Protein AF-K0XEL8-F1 (afdb_monomer_lite)

Sequence (98 aa):
MKQVVLNNILTAKSYPEAGTEFGMILQNAIEDKDTVQIDMLGVEAIPTMFMTTSLGYIMSKYGVDSLKKTMIFKNITKVQIERIGKYINDYAEVYNIK

pLDDT: mean 96.19, std 3.89, range [70.62, 98.56]

InterPro domains:
  IPR025474 Domain of unknown function DUF4325 [PF14213] (25-78)

Secondary structure (DSSP, 8-state):
-EEEEHHHHHHHS-HHHHHHHHHHHHHHHHHTT--EEEE-TT-----HHHHIIIIIHHHHHHHHHHHHHHEEEES--HHHHHHHHHHHHHHHHHHT--

Radius of gyration: 12.26 Å; chains: 1; bounding box: 30×32×24 Å

Organism: NCBI:txid742726

Foldseek 3Di:
DAEDALVCLPPVDPLLVSLLVQQVVLVVCLVVVHAYEYECPPPPDNDPNSCCNHVVVCCVPPNLVSSVSRYDYDPDDPVRVVVSVVSSVVSCVVVVTD

Structure (mmCIF, N/CA/C/O backbone):
data_AF-K0XEL8-F1
#
_entry.id   AF-K0XEL8-F1
#
loop_
_atom_site.group_PDB
_atom_site.id
_atom_site.type_symbol
_atom_site.label_atom_id
_atom_site.label_alt_id
_atom_site.label_comp_id
_atom_site.label_asym_id
_atom_site.label_entity_id
_atom_site.label_seq_id
_atom_site.pdbx_PDB_ins_code
_atom_site.Cartn_x
_atom_site.Cartn_y
_atom_site.Cartn_z
_atom_site.occupancy
_atom_site.B_iso_or_equiv
_atom_site.auth_seq_id
_atom_site.auth_comp_id
_atom_site.auth_asym_id
_atom_site.auth_atom_id
_atom_site.pdbx_PDB_model_num
ATOM 1 N N . MET A 1 1 ? -9.725 -9.634 9.375 1.00 76.94 1 MET A N 1
ATOM 2 C CA . MET A 1 1 ? -8.357 -9.410 8.873 1.00 76.94 1 MET A CA 1
ATOM 3 C C . MET A 1 1 ? -7.975 -10.473 7.853 1.00 76.94 1 MET A C 1
ATOM 5 O O . MET A 1 1 ? -7.756 -11.628 8.212 1.00 76.94 1 MET A O 1
ATOM 9 N N . LYS A 1 2 ? -7.898 -10.081 6.579 1.00 90.19 2 LYS A N 1
ATOM 10 C CA . LYS A 1 2 ? -7.436 -10.928 5.466 1.00 90.19 2 LYS A CA 1
ATOM 11 C C . LYS A 1 2 ? -5.914 -10.833 5.325 1.00 90.19 2 LYS A C 1
ATOM 13 O O . LYS A 1 2 ? -5.367 -9.739 5.435 1.00 90.19 2 LYS A O 1
ATOM 18 N N . GLN A 1 3 ? -5.238 -11.944 5.027 1.00 95.69 3 GLN A N 1
ATOM 19 C CA . GLN A 1 3 ? -3.817 -11.933 4.662 1.00 95.69 3 GLN A CA 1
ATOM 20 C C . GLN A 1 3 ? -3.644 -11.933 3.136 1.00 95.69 3 GLN A C 1
ATOM 22 O O . GLN A 1 3 ? -4.332 -12.663 2.421 1.00 95.6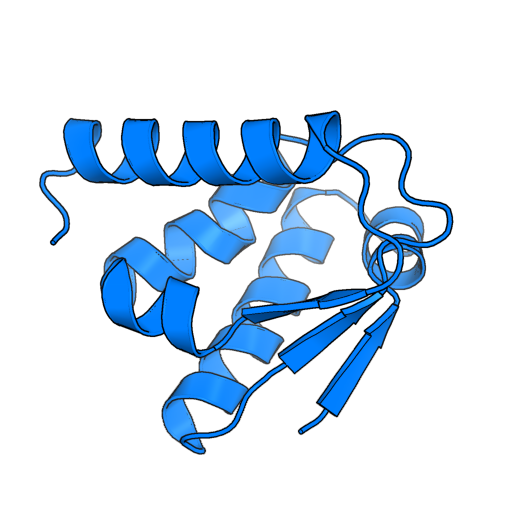9 3 GLN A O 1
ATOM 27 N N . VAL A 1 4 ? -2.699 -11.133 2.647 1.00 96.94 4 VAL A N 1
ATOM 28 C CA . VAL A 1 4 ? -2.284 -11.055 1.243 1.00 96.94 4 VAL A CA 1
ATOM 29 C C . VAL A 1 4 ? -0.782 -11.286 1.161 1.00 96.94 4 VAL A C 1
ATOM 31 O O . VAL A 1 4 ? -0.022 -10.587 1.821 1.00 96.94 4 VAL A O 1
ATOM 34 N N . VAL A 1 5 ? -0.345 -12.229 0.327 1.00 97.44 5 VAL A N 1
ATOM 35 C CA . VAL A 1 5 ? 1.075 -12.384 -0.024 1.00 97.44 5 VAL A CA 1
ATOM 36 C C . VAL A 1 5 ? 1.349 -11.512 -1.240 1.00 97.44 5 VAL A C 1
ATOM 38 O O . VAL A 1 5 ? 0.965 -11.863 -2.356 1.00 97.44 5 VAL A O 1
ATOM 41 N N . LEU A 1 6 ? 1.980 -10.354 -1.029 1.00 97.31 6 LEU A N 1
ATOM 42 C CA . LEU A 1 6 ? 2.107 -9.337 -2.074 1.00 97.31 6 LEU A CA 1
ATOM 43 C C . LEU A 1 6 ? 2.948 -9.833 -3.258 1.00 97.31 6 LEU A C 1
ATOM 45 O O . LEU A 1 6 ? 2.639 -9.517 -4.405 1.00 97.31 6 LEU A O 1
ATOM 49 N N . ASN A 1 7 ? 3.957 -10.667 -2.993 1.00 96.88 7 ASN A N 1
ATOM 50 C CA . ASN A 1 7 ? 4.795 -11.249 -4.038 1.00 96.88 7 ASN A CA 1
ATOM 51 C C . ASN A 1 7 ? 3.987 -12.078 -5.053 1.00 96.88 7 ASN A C 1
ATOM 53 O O . ASN A 1 7 ? 4.251 -12.017 -6.251 1.00 96.88 7 ASN A O 1
ATOM 57 N N . ASN A 1 8 ? 2.946 -12.789 -4.603 1.00 96.31 8 ASN A N 1
ATOM 58 C CA . ASN A 1 8 ? 2.084 -13.566 -5.498 1.00 96.31 8 ASN A CA 1
ATOM 59 C C . ASN A 1 8 ? 1.291 -12.652 -6.441 1.00 96.31 8 ASN A C 1
ATOM 61 O O . ASN A 1 8 ? 1.129 -12.973 -7.612 1.00 96.31 8 ASN A O 1
ATOM 65 N N . ILE A 1 9 ? 0.831 -11.495 -5.953 1.00 96.06 9 ILE A N 1
ATOM 66 C CA . ILE A 1 9 ? 0.106 -10.521 -6.780 1.00 96.06 9 ILE A CA 1
ATOM 67 C C . ILE A 1 9 ? 1.050 -9.889 -7.810 1.00 96.06 9 ILE A C 1
ATOM 69 O O . ILE A 1 9 ? 0.697 -9.774 -8.981 1.00 96.06 9 ILE A O 1
ATOM 73 N N . LEU A 1 10 ? 2.258 -9.506 -7.385 1.00 94.94 10 LEU A N 1
ATOM 74 C CA . LEU A 1 10 ? 3.241 -8.840 -8.246 1.00 94.94 10 LEU A CA 1
ATOM 75 C C . LEU A 1 10 ? 3.792 -9.742 -9.357 1.00 94.94 10 LEU A C 1
ATOM 77 O O . LEU A 1 10 ? 4.140 -9.235 -10.418 1.00 94.94 10 LEU A O 1
ATOM 81 N N . THR A 1 11 ? 3.894 -11.050 -9.116 1.00 94.12 11 THR A N 1
ATOM 82 C CA . THR A 1 11 ? 4.478 -12.009 -10.072 1.00 94.12 11 THR A CA 1
ATOM 83 C C . THR A 1 11 ? 3.447 -12.666 -10.988 1.00 94.12 11 THR A C 1
ATOM 85 O O . THR A 1 11 ? 3.814 -13.176 -12.043 1.00 94.12 11 THR A O 1
ATOM 88 N N . ALA A 1 12 ? 2.161 -12.641 -10.625 1.00 93.31 12 ALA A N 1
ATOM 89 C CA . ALA A 1 12 ? 1.107 -13.287 -11.404 1.00 93.31 12 ALA A CA 1
ATOM 90 C C . ALA A 1 12 ? 0.682 -12.508 -12.660 1.00 93.31 12 ALA A C 1
ATOM 92 O O . ALA A 1 12 ? 0.067 -13.092 -13.552 1.00 93.31 12 ALA A O 1
ATOM 93 N N . LYS A 1 13 ? 0.935 -11.195 -12.719 1.00 92.31 13 LYS A N 1
ATOM 94 C CA . LYS A 1 13 ? 0.419 -10.314 -13.778 1.00 92.31 13 LYS A CA 1
ATOM 95 C C . LYS A 1 13 ? 1.243 -9.036 -13.935 1.00 92.31 13 LYS A C 1
ATOM 97 O O . LYS A 1 13 ? 2.202 -8.809 -13.201 1.00 92.31 13 LYS A O 1
ATOM 102 N N . SER A 1 14 ? 0.866 -8.187 -14.892 1.00 96.62 14 SER A N 1
ATOM 103 C CA . SER A 1 14 ? 1.534 -6.897 -15.083 1.00 96.62 14 SER A CA 1
ATOM 104 C C . SER A 1 14 ? 1.348 -5.973 -13.870 1.00 96.62 14 SER A C 1
ATOM 106 O O . SER A 1 14 ? 0.338 -6.036 -13.170 1.00 96.62 14 SER A O 1
ATOM 108 N N . TYR A 1 15 ? 2.300 -5.067 -13.618 1.00 96.94 15 TYR A N 1
ATOM 109 C CA . TYR A 1 15 ? 2.225 -4.166 -12.459 1.00 96.94 15 TYR A CA 1
ATOM 110 C C . TYR A 1 15 ? 0.944 -3.318 -12.373 1.00 96.94 15 TYR A C 1
ATOM 112 O O . TYR A 1 15 ? 0.443 -3.163 -11.258 1.00 96.94 15 TYR A O 1
ATOM 120 N N . PRO A 1 16 ? 0.388 -2.777 -13.477 1.00 97.56 16 PRO A N 1
ATOM 121 C CA . PRO A 1 16 ? -0.893 -2.076 -13.428 1.00 97.56 16 PRO A CA 1
ATOM 122 C C . PRO A 1 16 ? -2.050 -2.986 -13.001 1.00 97.56 16 PRO A C 1
ATOM 124 O O . PRO A 1 16 ? -2.810 -2.625 -12.111 1.00 97.56 16 PRO A O 1
ATOM 127 N N . GLU A 1 17 ? -2.158 -4.188 -13.574 1.00 98.12 17 GLU A N 1
ATOM 128 C CA . GLU A 1 17 ? -3.230 -5.130 -13.227 1.00 98.12 17 GLU A CA 1
ATOM 129 C C . GLU A 1 17 ? -3.091 -5.631 -11.784 1.00 98.12 17 GLU A C 1
ATOM 131 O O . GLU A 1 17 ? -4.087 -5.790 -11.076 1.00 98.12 17 GLU A O 1
ATOM 136 N N . ALA A 1 18 ? -1.853 -5.872 -11.339 1.00 97.81 18 ALA A N 1
ATOM 137 C CA . ALA A 1 18 ? -1.522 -6.259 -9.970 1.00 97.81 18 ALA A CA 1
ATOM 138 C C . ALA A 1 18 ? -1.954 -5.165 -8.990 1.00 97.81 18 ALA A C 1
ATOM 140 O O . ALA A 1 18 ? -2.551 -5.456 -7.953 1.00 97.81 18 ALA A O 1
ATOM 141 N N . GLY A 1 19 ? -1.692 -3.902 -9.336 1.00 98.31 19 GLY A N 1
ATOM 142 C CA . GLY A 1 19 ? -2.110 -2.763 -8.533 1.00 98.31 19 GLY A CA 1
ATOM 143 C C . GLY A 1 19 ? -3.626 -2.589 -8.523 1.00 98.31 19 GLY A C 1
ATOM 144 O O . GLY A 1 19 ? -4.191 -2.370 -7.458 1.00 98.31 19 GLY A O 1
ATOM 145 N N . THR A 1 20 ? -4.315 -2.786 -9.649 1.00 98.44 20 THR A N 1
ATOM 146 C CA . THR A 1 20 ? -5.786 -2.776 -9.678 1.00 98.44 20 THR A CA 1
ATOM 147 C C . THR A 1 20 ? -6.382 -3.854 -8.773 1.00 98.44 20 THR A C 1
ATOM 149 O O . THR A 1 20 ? -7.262 -3.545 -7.970 1.00 98.44 20 THR A O 1
ATOM 152 N N . GLU A 1 21 ? -5.889 -5.096 -8.836 1.00 98.00 21 GLU A N 1
AT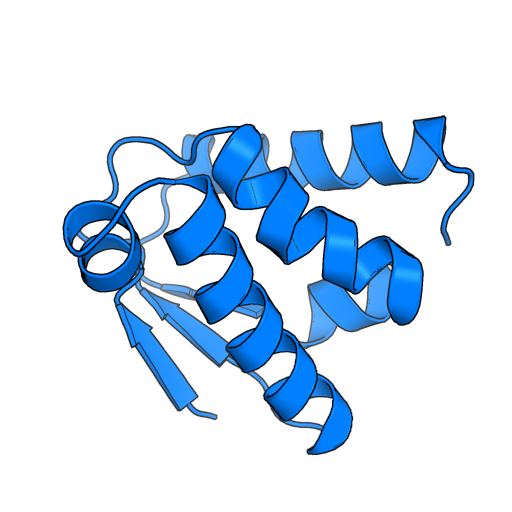OM 153 C CA . GLU A 1 21 ? -6.357 -6.162 -7.939 1.00 98.00 21 GLU A CA 1
ATOM 154 C C . GLU A 1 21 ? -6.106 -5.802 -6.471 1.00 98.00 21 GLU A C 1
ATOM 156 O O . GLU A 1 21 ? -7.008 -5.900 -5.638 1.00 98.00 21 GLU A O 1
ATOM 161 N N . PHE A 1 22 ? -4.891 -5.358 -6.146 1.00 98.38 22 PHE A N 1
ATOM 162 C CA . PHE A 1 22 ? -4.552 -4.997 -4.776 1.00 98.38 22 PHE A CA 1
ATOM 163 C C . PHE A 1 22 ? -5.385 -3.810 -4.270 1.00 98.38 22 PHE A C 1
ATOM 165 O O . PHE A 1 22 ? -5.864 -3.833 -3.138 1.00 98.38 22 PHE A O 1
ATOM 172 N N . GLY A 1 23 ? -5.635 -2.817 -5.126 1.00 98.44 23 GLY A N 1
ATOM 173 C CA . GLY A 1 23 ? -6.540 -1.704 -4.855 1.00 98.44 23 GLY A CA 1
ATOM 174 C C . GLY A 1 23 ? -7.956 -2.180 -4.536 1.00 98.44 23 GLY A C 1
ATOM 175 O O . GLY A 1 23 ? -8.521 -1.756 -3.535 1.00 98.44 23 GLY A O 1
ATOM 176 N N . MET A 1 24 ? -8.509 -3.124 -5.302 1.00 98.31 24 MET A N 1
ATOM 177 C CA . MET A 1 24 ? -9.825 -3.706 -5.001 1.00 98.31 24 MET A CA 1
ATOM 178 C C . MET A 1 24 ? -9.849 -4.428 -3.647 1.00 98.31 24 MET A C 1
ATOM 180 O O . MET A 1 24 ? -10.812 -4.296 -2.896 1.00 98.31 24 MET A O 1
ATOM 184 N N . ILE A 1 25 ? -8.779 -5.148 -3.291 1.00 98.25 25 ILE A N 1
ATOM 185 C CA . ILE A 1 25 ? -8.674 -5.801 -1.977 1.00 98.25 25 ILE A CA 1
ATOM 186 C C . ILE A 1 25 ? -8.698 -4.765 -0.845 1.00 98.25 25 ILE A C 1
ATOM 188 O O . ILE A 1 25 ? -9.409 -4.960 0.141 1.00 98.25 25 ILE A O 1
ATOM 192 N N . LEU A 1 26 ? -7.938 -3.674 -0.981 1.00 98.56 26 LEU A N 1
ATOM 193 C CA . LEU A 1 26 ? -7.915 -2.589 0.003 1.00 98.56 26 LEU A CA 1
ATOM 194 C C . LEU A 1 26 ? -9.265 -1.875 0.095 1.00 98.56 26 LEU A C 1
ATOM 196 O O . LEU A 1 26 ? -9.726 -1.592 1.197 1.00 98.56 26 LEU A O 1
ATOM 200 N N . GLN A 1 27 ? -9.904 -1.614 -1.046 1.00 98.56 27 GLN A N 1
ATOM 201 C CA . GLN A 1 27 ? -11.230 -1.010 -1.096 1.00 98.56 27 GLN A CA 1
ATOM 202 C C . GLN A 1 27 ? -12.246 -1.845 -0.312 1.00 98.56 27 GLN A C 1
ATOM 204 O O . GLN A 1 27 ? -12.924 -1.299 0.553 1.00 98.56 27 GLN A O 1
ATOM 209 N N . ASN A 1 28 ? -12.317 -3.152 -0.578 1.00 98.06 28 ASN A N 1
ATOM 210 C CA . ASN A 1 28 ? -13.262 -4.028 0.111 1.00 98.06 28 ASN A CA 1
ATOM 211 C C . ASN A 1 28 ? -13.007 -4.020 1.624 1.00 98.06 28 ASN A C 1
ATOM 213 O O . ASN A 1 28 ? -13.939 -3.891 2.405 1.00 98.06 28 ASN A O 1
ATOM 217 N N . ALA A 1 29 ? -11.739 -4.058 2.050 1.00 98.12 29 ALA A N 1
ATOM 218 C CA . ALA A 1 29 ? -11.405 -3.980 3.469 1.00 98.12 29 ALA A CA 1
ATOM 219 C C . ALA A 1 29 ? -11.821 -2.644 4.112 1.00 98.12 29 ALA A C 1
ATOM 221 O O . ALA A 1 29 ? -12.305 -2.645 5.239 1.00 98.12 29 ALA A O 1
ATOM 222 N N . ILE A 1 30 ? -11.682 -1.513 3.409 1.00 98.00 30 ILE A N 1
ATOM 223 C CA . ILE A 1 30 ? -12.177 -0.211 3.889 1.00 98.00 30 ILE A CA 1
ATOM 224 C C . ILE A 1 30 ? -13.700 -0.240 4.052 1.00 98.00 30 ILE A C 1
ATOM 226 O O . ILE A 1 30 ? -14.213 0.187 5.088 1.00 98.00 30 ILE A O 1
ATOM 230 N N . GLU A 1 31 ? -14.416 -0.738 3.043 1.00 97.19 31 GLU A N 1
ATOM 231 C CA . GLU A 1 31 ? -15.883 -0.809 3.035 1.00 97.19 31 GLU A CA 1
ATOM 232 C C . GLU A 1 31 ? -16.411 -1.728 4.150 1.00 97.19 31 GLU A C 1
ATOM 234 O O . GLU A 1 31 ? -17.375 -1.376 4.835 1.00 97.19 31 GLU A O 1
ATOM 239 N N . ASP A 1 32 ? -15.698 -2.820 4.424 1.00 97.12 32 ASP A N 1
ATOM 240 C CA . ASP A 1 32 ? -15.995 -3.774 5.496 1.00 97.12 32 ASP A CA 1
ATOM 241 C C . ASP A 1 32 ? -15.491 -3.321 6.883 1.00 97.12 32 ASP A C 1
ATOM 243 O O . ASP A 1 32 ? -15.713 -4.011 7.881 1.00 97.12 32 ASP A O 1
ATOM 247 N N . LYS A 1 33 ? -14.823 -2.159 6.978 1.00 95.88 33 LYS A N 1
ATOM 248 C CA . LYS A 1 33 ? -14.149 -1.656 8.195 1.00 95.88 33 LYS A CA 1
ATOM 249 C C . LYS A 1 33 ? -13.144 -2.658 8.789 1.00 95.88 33 LYS A C 1
ATOM 251 O O . LYS A 1 33 ? -12.968 -2.722 10.007 1.00 95.88 33 LYS A O 1
ATOM 256 N N . ASP A 1 34 ? -12.484 -3.425 7.929 1.00 96.44 34 ASP A N 1
ATOM 257 C CA . ASP A 1 34 ? -11.455 -4.406 8.270 1.00 96.44 34 ASP A CA 1
ATOM 258 C C . ASP A 1 34 ? -10.052 -3.901 7.876 1.00 96.44 34 ASP A C 1
ATOM 260 O O . ASP A 1 34 ? -9.849 -2.823 7.309 1.00 96.44 34 ASP A O 1
ATOM 264 N N . THR A 1 35 ? -9.053 -4.712 8.200 1.00 97.06 35 THR A N 1
ATOM 265 C CA . THR A 1 35 ? -7.649 -4.506 7.861 1.00 97.06 35 THR A CA 1
ATOM 266 C C . THR A 1 35 ? -7.129 -5.635 6.975 1.00 97.06 35 THR A C 1
ATOM 268 O O . THR A 1 35 ? -7.601 -6.779 7.013 1.00 97.06 35 THR A O 1
ATOM 271 N N . VAL A 1 36 ? -6.115 -5.310 6.176 1.00 98.31 36 VAL A N 1
ATOM 272 C CA . VAL A 1 36 ? -5.392 -6.245 5.316 1.00 98.31 36 VAL A CA 1
ATOM 273 C C . VAL A 1 36 ? -3.979 -6.404 5.856 1.00 98.31 36 VAL A C 1
ATOM 275 O O . VAL A 1 36 ? -3.213 -5.442 5.917 1.00 98.31 36 VAL A O 1
ATOM 278 N N . GLN A 1 37 ? -3.620 -7.636 6.208 1.00 98.44 37 GLN A N 1
ATOM 279 C CA . GLN A 1 37 ? -2.249 -7.993 6.537 1.00 98.44 37 GLN A CA 1
ATOM 280 C C . GLN A 1 37 ? -1.480 -8.322 5.253 1.00 98.44 37 GLN A C 1
ATOM 282 O O . GLN A 1 37 ? -1.746 -9.322 4.589 1.00 98.44 37 GLN A O 1
ATOM 287 N N . ILE A 1 38 ? -0.512 -7.485 4.911 1.00 98.38 38 ILE A N 1
ATOM 288 C CA . ILE A 1 38 ? 0.284 -7.555 3.691 1.00 98.38 38 ILE A CA 1
ATOM 289 C C . ILE A 1 38 ? 1.618 -8.214 4.033 1.00 98.38 38 ILE A C 1
ATOM 291 O O . ILE A 1 38 ? 2.455 -7.636 4.728 1.00 98.38 38 ILE A O 1
ATOM 295 N N . ASP A 1 39 ? 1.808 -9.436 3.556 1.00 98.19 39 ASP A N 1
ATOM 296 C CA . ASP A 1 39 ? 3.061 -10.169 3.659 1.00 98.19 39 ASP A CA 1
ATOM 297 C C . ASP A 1 39 ? 3.991 -9.781 2.504 1.00 98.19 39 ASP A C 1
ATOM 299 O O . ASP A 1 39 ? 3.685 -10.006 1.329 1.00 98.19 39 ASP A O 1
ATOM 303 N N . MET A 1 40 ? 5.120 -9.174 2.865 1.00 97.88 40 MET A N 1
ATOM 304 C CA . MET A 1 40 ? 6.140 -8.662 1.950 1.00 97.88 40 MET A CA 1
ATOM 305 C C . MET A 1 40 ? 7.244 -9.686 1.653 1.00 97.88 40 MET A C 1
ATOM 307 O O . MET A 1 40 ? 8.213 -9.355 0.968 1.00 97.88 40 MET A O 1
ATOM 311 N N . LEU A 1 41 ? 7.128 -10.922 2.155 1.00 97.06 41 LEU A N 1
ATOM 312 C CA . LEU A 1 41 ? 8.121 -11.966 1.912 1.00 97.06 41 LEU A CA 1
ATOM 313 C C . LEU A 1 41 ? 8.308 -12.207 0.405 1.00 97.06 41 LEU A C 1
ATOM 315 O O . LEU A 1 41 ? 7.350 -12.462 -0.324 1.00 97.06 41 LEU A O 1
ATOM 319 N N . GLY A 1 42 ? 9.560 -12.132 -0.051 1.00 95.69 42 GLY A N 1
ATOM 320 C CA . GLY A 1 42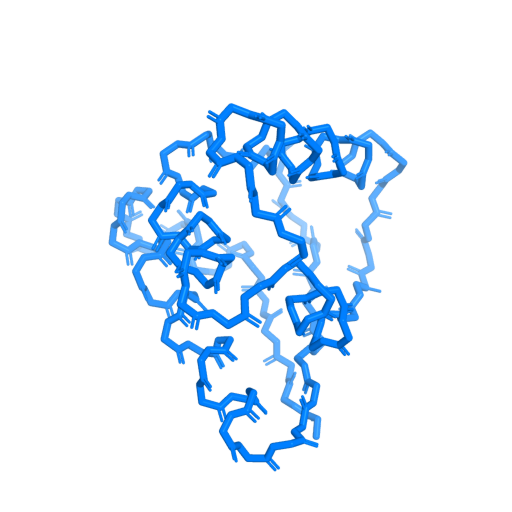 ? 9.926 -12.312 -1.459 1.00 95.69 42 GLY A CA 1
ATOM 321 C C . GLY A 1 42 ? 9.698 -11.086 -2.347 1.00 95.69 42 GLY A C 1
ATOM 322 O O . GLY A 1 42 ? 10.017 -11.139 -3.527 1.00 95.69 42 GLY A O 1
ATOM 323 N N . VAL A 1 43 ? 9.185 -9.974 -1.810 1.00 95.69 43 VAL A N 1
ATOM 324 C CA . VAL A 1 43 ? 9.066 -8.721 -2.565 1.00 95.69 43 VAL A CA 1
ATOM 325 C C . VAL A 1 43 ? 10.420 -8.018 -2.579 1.00 95.69 43 VAL A C 1
ATOM 327 O O . VAL A 1 43 ? 10.898 -7.578 -1.541 1.00 95.69 43 VAL A O 1
ATOM 330 N N . GLU A 1 44 ? 11.033 -7.851 -3.746 1.00 88.50 44 GLU A N 1
ATOM 331 C CA . GLU A 1 44 ? 12.296 -7.103 -3.865 1.00 88.50 44 GLU A CA 1
ATOM 332 C C . GLU A 1 44 ? 12.055 -5.599 -4.055 1.00 88.50 44 GLU A C 1
ATOM 334 O O . GLU A 1 44 ? 12.741 -4.754 -3.478 1.00 88.50 44 GLU A O 1
ATOM 339 N N . ALA A 1 45 ? 11.027 -5.247 -4.829 1.00 87.94 45 ALA A N 1
ATOM 340 C CA . ALA A 1 45 ? 10.681 -3.875 -5.172 1.00 87.94 45 ALA A CA 1
ATOM 341 C C . ALA A 1 45 ? 9.162 -3.704 -5.329 1.00 87.94 45 ALA A C 1
ATOM 343 O O . ALA A 1 45 ? 8.453 -4.638 -5.682 1.00 87.94 45 ALA A O 1
ATOM 344 N N . ILE A 1 46 ? 8.673 -2.479 -5.106 1.00 93.69 46 ILE A N 1
ATOM 345 C CA . ILE A 1 46 ? 7.259 -2.096 -5.238 1.00 93.69 46 ILE A CA 1
ATOM 346 C C . ILE A 1 46 ? 7.135 -1.012 -6.320 1.00 93.69 46 ILE A C 1
ATOM 348 O O . ILE A 1 46 ? 7.269 0.174 -6.013 1.00 93.69 46 ILE A O 1
ATOM 352 N N . PRO A 1 47 ? 6.955 -1.371 -7.600 1.00 94.94 47 PRO A N 1
ATOM 353 C CA . PRO A 1 47 ? 6.967 -0.416 -8.708 1.00 94.94 47 PRO A CA 1
ATOM 354 C C . PRO A 1 47 ? 5.964 0.730 -8.542 1.00 94.94 47 PRO A C 1
ATOM 356 O O . PRO A 1 47 ? 4.855 0.538 -8.052 1.00 94.94 47 PRO A O 1
ATOM 359 N N . THR A 1 48 ? 6.317 1.927 -9.016 1.00 9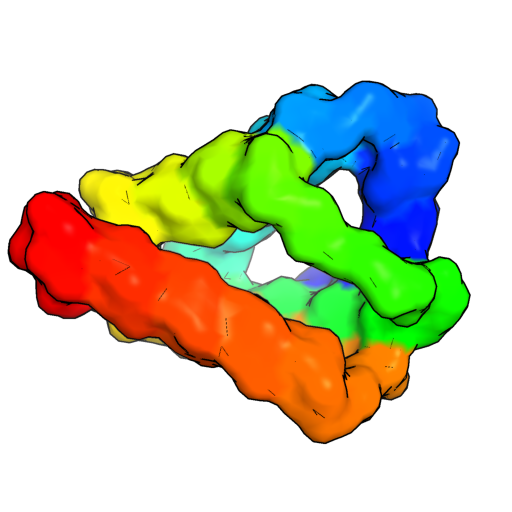6.19 48 THR A N 1
ATOM 360 C CA . THR A 1 48 ? 5.435 3.102 -8.916 1.00 96.19 48 THR A CA 1
ATOM 361 C C . THR A 1 48 ? 4.112 2.890 -9.647 1.00 96.19 48 THR A C 1
ATOM 363 O O . THR A 1 48 ? 3.072 3.254 -9.118 1.00 96.19 48 THR A O 1
ATOM 366 N N . MET A 1 49 ? 4.119 2.223 -10.807 1.00 97.31 49 MET A N 1
ATOM 367 C CA . MET A 1 49 ? 2.887 1.891 -11.539 1.00 97.31 49 MET A CA 1
ATOM 368 C C . MET A 1 49 ? 1.923 1.022 -10.724 1.00 97.31 49 MET A C 1
ATOM 370 O O . MET A 1 49 ? 0.715 1.258 -10.753 1.00 97.31 49 MET A O 1
ATOM 374 N N . PHE A 1 50 ? 2.456 0.061 -9.963 1.00 98.19 50 PHE A N 1
ATOM 375 C CA . PHE A 1 50 ? 1.666 -0.741 -9.032 1.00 98.19 50 PHE A CA 1
ATOM 376 C C . PHE A 1 50 ? 1.074 0.140 -7.924 1.00 98.19 50 PHE A C 1
ATOM 378 O O . PHE A 1 50 ? -0.121 0.069 -7.651 1.00 98.19 50 PHE A O 1
ATOM 385 N N . MET A 1 51 ? 1.883 1.013 -7.310 1.00 98.12 51 MET A N 1
ATOM 386 C CA . MET A 1 51 ? 1.417 1.902 -6.235 1.00 98.12 51 MET A CA 1
ATOM 387 C C . MET A 1 51 ? 0.367 2.908 -6.720 1.00 98.12 51 MET A C 1
ATOM 389 O O . 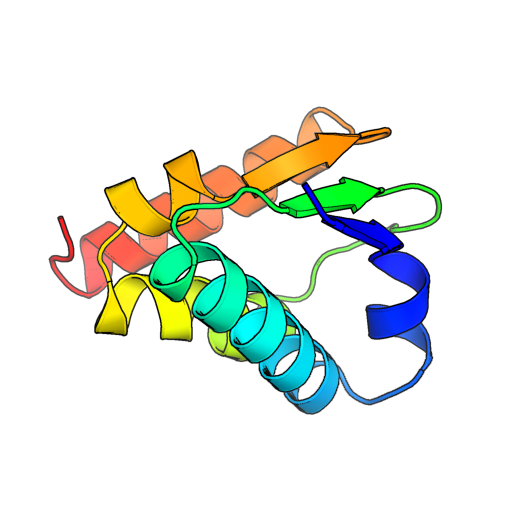MET A 1 51 ? -0.609 3.144 -6.020 1.00 98.12 51 MET A O 1
ATOM 393 N N . THR A 1 52 ? 0.503 3.450 -7.931 1.00 98.19 52 THR A N 1
ATOM 394 C CA . THR A 1 52 ? -0.473 4.388 -8.508 1.00 98.19 52 THR A CA 1
ATOM 395 C C . THR A 1 52 ? -1.823 3.745 -8.766 1.00 98.19 52 THR A C 1
ATOM 397 O O . THR A 1 52 ? -2.848 4.314 -8.401 1.00 98.19 52 THR A O 1
ATOM 400 N N . THR A 1 53 ? -1.837 2.540 -9.325 1.00 98.25 53 THR A N 1
ATOM 401 C CA . THR A 1 53 ? -3.085 1.813 -9.603 1.00 98.25 53 THR A CA 1
ATOM 402 C C . THR A 1 53 ? -3.721 1.188 -8.356 1.00 98.25 53 THR A C 1
ATOM 404 O O . THR A 1 53 ? -4.900 0.848 -8.397 1.00 98.25 53 THR A O 1
ATOM 407 N N . SER A 1 54 ? -2.982 1.088 -7.242 1.00 98.56 54 SER A N 1
ATOM 408 C CA . SER A 1 54 ? -3.479 0.613 -5.942 1.00 98.56 54 SER A CA 1
ATOM 409 C C . SER A 1 54 ? -3.642 1.744 -4.918 1.00 98.56 54 SER A C 1
ATOM 411 O O . SER A 1 54 ? -4.733 2.271 -4.725 1.00 98.56 54 SER A O 1
ATOM 413 N N . LEU A 1 55 ? -2.554 2.133 -4.253 1.00 98.56 55 LEU A N 1
ATOM 414 C CA . LEU A 1 55 ? -2.519 3.132 -3.185 1.00 98.56 55 LEU A CA 1
ATOM 415 C C . LEU A 1 55 ? -3.017 4.499 -3.667 1.00 98.56 55 LEU A C 1
ATOM 417 O O . LEU A 1 55 ? -3.811 5.124 -2.972 1.00 98.56 55 LEU A O 1
ATOM 421 N N . GLY A 1 56 ? -2.589 4.945 -4.854 1.00 98.19 56 GLY A N 1
ATOM 422 C CA . GLY A 1 56 ? -3.037 6.206 -5.457 1.00 98.19 56 GLY A CA 1
ATOM 423 C C . GLY A 1 56 ? -4.551 6.238 -5.668 1.00 98.19 56 GLY A C 1
ATOM 424 O O . GLY A 1 56 ? -5.219 7.185 -5.249 1.00 98.19 56 GLY A O 1
ATOM 425 N N . TYR A 1 57 ? -5.102 5.151 -6.220 1.00 98.31 57 TYR A N 1
ATOM 426 C CA . TYR A 1 57 ? -6.547 4.954 -6.347 1.00 98.31 57 TYR A CA 1
ATOM 427 C C . TYR A 1 57 ? -7.258 5.046 -4.986 1.00 98.31 57 TYR A C 1
ATOM 429 O O . TYR A 1 57 ? -8.192 5.836 -4.836 1.00 98.31 57 TYR A O 1
ATOM 437 N N . ILE A 1 58 ? -6.785 4.322 -3.968 1.00 98.50 58 ILE A N 1
ATOM 438 C CA . ILE A 1 58 ? -7.412 4.337 -2.638 1.00 98.50 58 ILE A CA 1
ATOM 439 C C . ILE A 1 58 ? -7.326 5.709 -1.970 1.00 98.50 58 ILE A C 1
ATOM 441 O O . ILE A 1 58 ? -8.337 6.181 -1.455 1.00 98.50 58 ILE A O 1
ATOM 445 N N . MET A 1 59 ? -6.174 6.382 -2.021 1.00 98.06 59 MET A N 1
ATOM 446 C CA . MET A 1 59 ? -6.031 7.735 -1.469 1.00 98.06 59 MET A CA 1
ATOM 447 C C . MET A 1 59 ? -6.978 8.717 -2.153 1.00 98.06 59 MET A C 1
ATOM 449 O O . MET A 1 59 ? -7.635 9.495 -1.469 1.00 98.06 59 MET A O 1
ATOM 453 N N . SER A 1 60 ? -7.108 8.649 -3.482 1.00 97.38 60 SER A N 1
ATOM 454 C CA . SER A 1 60 ? -8.010 9.537 -4.227 1.00 97.38 60 SER A CA 1
ATOM 455 C C . SER A 1 60 ? -9.485 9.365 -3.851 1.00 97.38 60 SER A C 1
ATOM 457 O O . SER A 1 60 ? -10.254 10.319 -3.939 1.00 97.38 60 SER A O 1
ATOM 459 N N . LYS A 1 61 ? -9.879 8.161 -3.416 1.00 97.38 61 LYS A N 1
ATOM 460 C CA . LYS A 1 61 ? -11.276 7.812 -3.137 1.00 97.38 61 LYS A CA 1
ATOM 461 C C . LYS A 1 61 ? -11.645 7.896 -1.655 1.00 97.38 61 LYS A C 1
ATOM 463 O O . LYS A 1 61 ? -12.755 8.307 -1.334 1.00 97.38 61 LYS A O 1
ATOM 468 N N . TYR A 1 62 ? -10.736 7.507 -0.763 1.00 97.06 62 TYR A N 1
ATOM 469 C CA . TYR A 1 62 ? -11.008 7.351 0.672 1.00 97.06 62 TYR A CA 1
ATOM 470 C C . TYR A 1 62 ? -10.095 8.197 1.575 1.00 97.06 62 TYR A C 1
ATOM 472 O O . TYR A 1 62 ? -10.281 8.188 2.794 1.00 97.06 62 TYR A O 1
ATOM 480 N N . GLY A 1 63 ? -9.125 8.921 1.011 1.00 97.19 63 GLY A N 1
ATOM 481 C CA . GLY A 1 63 ? -8.155 9.717 1.765 1.00 97.19 63 GLY A CA 1
ATOM 482 C C . GLY A 1 63 ? -6.969 8.908 2.296 1.00 97.19 63 GLY A C 1
ATOM 483 O O . GLY A 1 63 ? -6.944 7.670 2.266 1.00 97.19 63 GLY A O 1
ATOM 484 N N . VAL A 1 64 ? -5.959 9.626 2.789 1.00 97.19 64 VAL A N 1
ATOM 485 C CA . VAL A 1 64 ? -4.692 9.032 3.255 1.00 97.19 64 VAL A CA 1
ATOM 486 C C . VAL A 1 64 ? -4.894 8.255 4.553 1.00 97.19 64 VAL A C 1
ATOM 488 O O . VAL A 1 64 ? -4.355 7.157 4.722 1.00 97.19 64 VAL A O 1
ATOM 491 N N . ASP A 1 65 ? -5.696 8.804 5.463 1.00 96.19 65 ASP A N 1
ATOM 492 C CA . ASP A 1 65 ? -5.960 8.201 6.769 1.00 96.19 65 ASP A CA 1
ATOM 493 C C . ASP A 1 65 ? -6.644 6.837 6.663 1.00 96.19 65 ASP A C 1
ATOM 495 O O . ASP A 1 65 ? -6.280 5.907 7.388 1.00 96.19 65 ASP A O 1
ATOM 499 N N . SER A 1 66 ? -7.607 6.696 5.747 1.00 96.88 66 SER A N 1
ATOM 500 C CA . SER A 1 66 ? -8.287 5.421 5.500 1.00 96.88 66 SER A CA 1
ATOM 501 C C . SER A 1 66 ? -7.299 4.374 4.995 1.00 96.88 66 SER A C 1
ATOM 503 O O . SER A 1 66 ? -7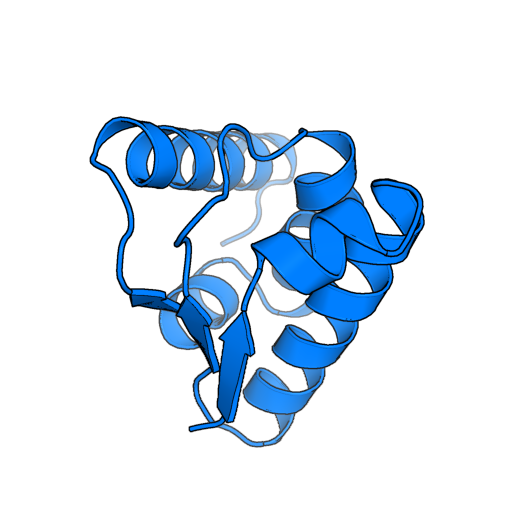.233 3.279 5.548 1.00 96.88 66 SER A O 1
ATOM 505 N N . LEU A 1 67 ? -6.450 4.737 4.024 1.00 97.88 67 LEU A N 1
ATOM 506 C CA . LEU A 1 67 ? -5.420 3.838 3.505 1.00 97.88 67 LEU A CA 1
ATOM 507 C C . LEU A 1 67 ? -4.474 3.350 4.614 1.00 97.88 67 LEU A C 1
ATOM 509 O O . LEU A 1 67 ? -4.213 2.151 4.729 1.00 97.88 67 LEU A O 1
ATOM 513 N N . LYS A 1 68 ? -3.963 4.273 5.441 1.00 96.50 68 LYS A N 1
ATOM 514 C CA . LYS A 1 68 ? -3.025 3.946 6.527 1.00 96.50 68 LYS A CA 1
ATOM 515 C C . LYS A 1 68 ? -3.647 3.023 7.573 1.00 96.50 68 LYS A C 1
ATOM 517 O O . LYS A 1 68 ? -2.964 2.125 8.052 1.00 96.50 68 LYS A O 1
ATOM 522 N N . LYS A 1 69 ? -4.923 3.222 7.918 1.00 96.75 69 LYS A N 1
ATOM 523 C CA . LYS A 1 69 ? -5.634 2.389 8.904 1.00 96.75 69 LYS A CA 1
ATOM 524 C C . LYS A 1 69 ? -5.927 0.980 8.389 1.00 96.75 69 LYS A C 1
ATOM 526 O O . LYS A 1 69 ? -5.967 0.052 9.189 1.00 96.75 69 LYS A O 1
ATOM 531 N N . THR A 1 70 ? -6.110 0.812 7.082 1.00 97.88 70 THR A N 1
ATOM 532 C CA . THR A 1 70 ? -6.426 -0.490 6.480 1.00 97.88 70 THR A CA 1
ATOM 533 C C . THR A 1 70 ? -5.208 -1.402 6.334 1.00 97.88 70 THR A C 1
ATOM 535 O O . THR A 1 70 ? -5.367 -2.620 6.359 1.00 97.88 70 THR A O 1
ATOM 538 N N . MET A 1 71 ? -3.996 -0.864 6.183 1.00 97.75 71 MET A N 1
ATOM 539 C CA . MET A 1 71 ? -2.801 -1.671 5.903 1.00 97.75 71 MET A CA 1
ATOM 540 C C . MET A 1 71 ? -2.023 -2.054 7.167 1.00 97.75 71 MET A C 1
ATOM 542 O O . MET A 1 71 ? -1.583 -1.195 7.926 1.00 97.75 71 MET A O 1
ATOM 546 N N . ILE A 1 72 ? -1.750 -3.350 7.329 1.00 97.75 72 ILE A N 1
ATOM 547 C CA . ILE A 1 72 ? -0.821 -3.889 8.332 1.00 97.75 72 ILE A CA 1
ATOM 548 C C . ILE A 1 72 ? 0.258 -4.677 7.590 1.00 97.75 72 ILE A C 1
ATOM 550 O O . ILE A 1 72 ? -0.065 -5.533 6.777 1.00 97.75 72 ILE A O 1
ATOM 554 N N . PHE A 1 73 ? 1.541 -4.435 7.857 1.00 97.44 73 PHE A N 1
ATOM 555 C CA . PHE A 1 73 ? 2.633 -5.105 7.138 1.00 97.44 73 PHE A CA 1
ATOM 556 C C . PHE A 1 73 ? 3.278 -6.235 7.950 1.00 97.44 73 PHE A C 1
ATOM 558 O O . PHE A 1 73 ? 3.477 -6.120 9.159 1.00 97.44 73 PHE A O 1
ATOM 565 N N . LYS A 1 74 ? 3.659 -7.317 7.263 1.00 97.62 74 LYS A N 1
ATOM 566 C CA . LYS A 1 74 ? 4.438 -8.453 7.776 1.00 97.62 74 LYS A CA 1
ATOM 567 C C . LYS A 1 74 ? 5.648 -8.688 6.865 1.00 97.62 74 LYS A C 1
ATOM 569 O O . LYS A 1 74 ? 5.543 -8.503 5.657 1.00 97.62 74 LYS A O 1
ATOM 574 N N . ASN A 1 75 ? 6.784 -9.107 7.433 1.00 97.75 75 ASN A N 1
ATOM 575 C CA . ASN A 1 75 ? 8.029 -9.399 6.700 1.00 97.75 75 ASN A CA 1
ATOM 576 C C . ASN A 1 75 ? 8.551 -8.227 5.841 1.00 97.75 75 ASN A C 1
ATOM 578 O O . ASN A 1 75 ? 9.227 -8.441 4.838 1.00 97.75 75 ASN A O 1
ATOM 582 N N . ILE A 1 76 ? 8.224 -6.990 6.224 1.00 97.12 76 ILE A N 1
ATOM 583 C CA . ILE A 1 76 ? 8.629 -5.775 5.514 1.00 97.12 76 ILE A CA 1
ATOM 584 C C . ILE A 1 76 ? 9.989 -5.277 6.007 1.00 97.12 76 ILE A C 1
ATOM 586 O O . ILE A 1 76 ? 10.285 -5.316 7.202 1.00 97.12 76 ILE A O 1
ATOM 590 N N . THR A 1 77 ? 10.812 -4.768 5.093 1.00 96.44 77 THR A N 1
ATOM 591 C CA . THR A 1 77 ? 12.080 -4.112 5.432 1.00 96.44 77 THR A CA 1
ATOM 592 C C . THR A 1 77 ? 11.897 -2.610 5.648 1.00 96.44 77 THR A C 1
ATOM 594 O O . THR A 1 77 ? 10.953 -1.996 5.146 1.00 96.44 77 THR A O 1
ATOM 597 N N . LYS A 1 78 ? 12.849 -1.982 6.349 1.00 95.62 78 LYS A N 1
ATOM 598 C CA . LYS A 1 78 ? 12.863 -0.525 6.559 1.00 95.62 78 LYS A CA 1
ATOM 599 C C . LYS A 1 78 ? 12.812 0.256 5.236 1.00 95.62 78 LYS A C 1
ATOM 601 O O . LYS A 1 78 ? 12.019 1.177 5.094 1.00 95.62 78 LYS A O 1
ATOM 606 N N . VAL A 1 79 ? 13.589 -0.170 4.242 1.00 94.62 79 VAL A N 1
ATOM 607 C CA . VAL A 1 79 ? 13.646 0.487 2.925 1.00 94.62 79 VAL A CA 1
ATOM 608 C C . VAL A 1 79 ? 12.303 0.399 2.192 1.00 94.62 79 VAL A C 1
ATOM 610 O O . VAL A 1 79 ? 11.873 1.355 1.550 1.00 94.62 79 VAL A O 1
ATOM 613 N N . GLN A 1 80 ? 11.604 -0.735 2.296 1.00 95.38 80 GLN A N 1
ATOM 614 C CA . GLN A 1 80 ? 10.287 -0.903 1.678 1.00 95.38 80 GLN A CA 1
ATOM 615 C C . GLN A 1 80 ? 9.236 0.000 2.323 1.00 95.38 80 GLN A C 1
ATOM 617 O O . GLN A 1 80 ? 8.495 0.664 1.599 1.00 95.38 80 GLN A O 1
ATOM 622 N N . ILE A 1 81 ? 9.177 0.062 3.660 1.00 95.88 81 ILE A N 1
ATOM 623 C CA . ILE A 1 81 ? 8.198 0.924 4.335 1.00 95.88 81 ILE A CA 1
ATOM 624 C C . ILE A 1 81 ? 8.498 2.410 4.097 1.00 95.88 81 ILE A C 1
ATOM 626 O O . ILE A 1 81 ? 7.570 3.185 3.879 1.00 95.88 81 ILE A O 1
ATOM 630 N N . GLU A 1 82 ? 9.775 2.804 4.031 1.00 96.19 82 GLU A N 1
ATOM 631 C CA . GLU A 1 82 ? 10.184 4.166 3.659 1.00 96.19 82 GLU A CA 1
ATOM 632 C C . GLU A 1 82 ? 9.761 4.514 2.230 1.00 96.19 82 GLU A C 1
ATOM 634 O O . GLU A 1 82 ? 9.239 5.602 1.992 1.00 96.19 82 GLU A O 1
ATOM 639 N N . ARG A 1 83 ? 9.908 3.582 1.281 1.00 95.81 83 ARG A N 1
ATOM 640 C CA . ARG A 1 83 ? 9.455 3.770 -0.103 1.00 95.81 83 ARG A CA 1
ATOM 641 C C . ARG A 1 83 ? 7.940 3.959 -0.198 1.00 95.81 83 ARG A C 1
ATOM 643 O O . ARG A 1 83 ? 7.495 4.861 -0.906 1.00 95.81 83 ARG A O 1
ATOM 650 N N . ILE A 1 84 ? 7.161 3.126 0.497 1.00 97.38 84 ILE A N 1
ATOM 651 C CA . ILE A 1 84 ? 5.693 3.241 0.537 1.00 97.38 84 ILE A CA 1
ATOM 652 C C . ILE A 1 84 ? 5.295 4.573 1.180 1.00 97.38 84 ILE A C 1
ATOM 654 O O . ILE A 1 84 ? 4.470 5.300 0.631 1.00 97.38 84 ILE A O 1
ATOM 658 N N . GLY A 1 85 ? 5.914 4.919 2.313 1.00 97.25 85 GLY A N 1
ATOM 659 C CA . GLY A 1 85 ? 5.662 6.173 3.019 1.00 97.25 85 GLY A CA 1
ATOM 660 C C . GLY A 1 85 ? 5.985 7.397 2.167 1.00 97.25 85 GLY A C 1
ATOM 661 O O . GLY A 1 85 ? 5.171 8.315 2.090 1.00 97.25 85 GLY A O 1
ATOM 662 N N . LYS A 1 86 ? 7.124 7.384 1.464 1.00 97.38 86 LYS A N 1
ATOM 663 C CA . LYS A 1 86 ? 7.494 8.442 0.521 1.00 97.38 86 LYS A CA 1
ATOM 664 C C . LYS A 1 86 ? 6.450 8.596 -0.579 1.00 97.38 86 LYS A C 1
ATOM 666 O O . LYS A 1 86 ? 5.983 9.705 -0.798 1.00 97.38 86 LYS A O 1
ATOM 671 N N . TYR A 1 87 ? 6.048 7.498 -1.219 1.00 97.81 87 TYR A N 1
ATOM 672 C CA . TYR A 1 87 ? 5.021 7.541 -2.259 1.00 97.81 87 TYR A CA 1
ATOM 673 C C . TYR A 1 87 ? 3.706 8.151 -1.749 1.00 97.81 87 TYR A C 1
ATOM 675 O O . TYR A 1 87 ? 3.145 9.024 -2.404 1.00 97.81 87 TYR A O 1
ATOM 683 N N . ILE A 1 88 ? 3.230 7.713 -0.577 1.00 97.94 88 ILE A N 1
ATOM 684 C CA . ILE A 1 88 ? 1.990 8.221 0.030 1.00 97.94 88 ILE A CA 1
ATOM 685 C C . ILE A 1 88 ? 2.088 9.727 0.290 1.00 97.94 88 ILE A C 1
ATOM 687 O O . ILE A 1 88 ? 1.165 10.458 -0.054 1.00 97.94 88 ILE A O 1
ATOM 691 N N . ASN A 1 89 ? 3.199 10.190 0.867 1.00 97.38 89 ASN A N 1
ATOM 692 C CA . ASN A 1 89 ? 3.387 11.604 1.186 1.00 97.38 89 ASN A CA 1
ATOM 693 C C . ASN A 1 89 ? 3.489 12.463 -0.083 1.00 97.38 89 ASN A C 1
ATOM 695 O O . ASN A 1 89 ? 2.772 13.453 -0.191 1.00 97.38 89 ASN A O 1
ATOM 699 N N . ASP A 1 90 ? 4.309 12.047 -1.055 1.00 97.62 90 ASP A N 1
ATOM 700 C CA . ASP A 1 90 ? 4.474 12.759 -2.328 1.00 97.62 90 ASP A CA 1
ATOM 701 C C . ASP A 1 90 ? 3.126 12.863 -3.071 1.00 97.62 90 ASP A C 1
ATOM 703 O O . ASP A 1 90 ? 2.761 13.919 -3.583 1.00 97.62 90 ASP A O 1
ATOM 707 N N . TYR A 1 91 ? 2.353 11.771 -3.114 1.00 96.56 91 TYR A N 1
ATOM 708 C CA . TYR A 1 91 ? 1.041 11.758 -3.762 1.00 96.56 91 TYR A CA 1
ATOM 709 C C . TYR A 1 91 ? 0.036 12.656 -3.028 1.00 96.56 91 TYR A C 1
ATOM 711 O O . TYR A 1 91 ? -0.676 13.435 -3.661 1.00 96.56 91 TYR A O 1
ATOM 719 N N . ALA A 1 92 ? -0.023 12.572 -1.697 1.00 96.19 92 ALA A N 1
ATOM 720 C CA . ALA A 1 92 ? -0.922 13.391 -0.890 1.00 96.19 92 ALA A CA 1
ATOM 721 C C . ALA A 1 92 ? -0.645 14.892 -1.061 1.00 96.19 92 ALA A C 1
ATOM 723 O O . ALA A 1 92 ? -1.587 15.674 -1.187 1.00 96.19 92 ALA A O 1
ATOM 724 N N . GLU A 1 93 ? 0.633 15.277 -1.129 1.00 96.69 93 GLU A N 1
ATOM 725 C CA . GLU A 1 93 ? 1.065 16.655 -1.369 1.00 96.69 93 GLU A CA 1
ATOM 726 C C . GLU A 1 93 ? 0.649 17.145 -2.762 1.00 96.69 93 GLU A C 1
ATOM 728 O O . GLU A 1 93 ? -0.023 18.169 -2.878 1.00 96.69 93 GLU A O 1
ATOM 733 N N . VAL A 1 94 ? 0.970 16.388 -3.818 1.00 96.06 94 VAL A N 1
ATOM 734 C CA . VAL A 1 94 ? 0.666 16.776 -5.208 1.00 96.06 94 VAL A CA 1
ATOM 735 C C . VAL A 1 94 ? -0.835 16.955 -5.441 1.00 96.06 94 VAL A C 1
ATOM 737 O O . VAL A 1 94 ? -1.248 17.877 -6.145 1.00 96.06 94 VAL A O 1
ATOM 740 N N . TYR A 1 95 ? -1.658 16.084 -4.856 1.00 93.69 95 TYR A N 1
ATOM 741 C CA . TYR A 1 95 ? -3.104 16.075 -5.083 1.00 93.69 95 TYR A CA 1
ATOM 742 C C . TYR A 1 95 ? -3.915 16.750 -3.963 1.00 93.69 95 TYR A C 1
ATOM 744 O O . TYR A 1 95 ? -5.143 16.732 -4.020 1.00 93.69 95 TYR A O 1
ATOM 752 N N . ASN A 1 96 ? -3.260 17.367 -2.970 1.00 92.62 96 ASN A N 1
ATOM 753 C CA . ASN A 1 96 ? -3.893 17.995 -1.800 1.00 92.62 96 ASN A CA 1
ATOM 754 C C . ASN A 1 96 ? -4.897 17.075 -1.072 1.00 92.62 96 ASN A C 1
ATOM 756 O O . ASN A 1 96 ? -5.974 17.509 -0.650 1.00 92.62 96 ASN A O 1
ATOM 760 N N . ILE A 1 97 ? -4.546 15.795 -0.932 1.00 88.38 97 ILE A N 1
ATOM 761 C CA . ILE A 1 97 ? -5.383 14.781 -0.281 1.00 88.38 97 ILE A CA 1
ATOM 762 C C . ILE A 1 97 ? -5.028 14.740 1.205 1.00 88.38 97 ILE A C 1
ATOM 764 O O . ILE A 1 97 ? -3.856 14.627 1.563 1.00 88.38 97 ILE A O 1
ATOM 768 N N . LYS A 1 98 ? -6.050 14.832 2.060 1.00 70.62 98 LYS A N 1
ATOM 769 C CA . LYS A 1 98 ? -5.910 14.710 3.515 1.00 70.62 98 LYS A CA 1
ATOM 770 C C . LYS A 1 98 ? -6.067 13.264 3.982 1.00 70.62 98 LYS A C 1
ATOM 772 O O . LYS A 1 98 ? -6.827 12.490 3.351 1.00 70.62 98 LYS A O 1
#